Protein AF-A0A1B2DM37-F1 (afdb_monomer_lite)

Organism: NCBI:txid1870819

Radius of gyration: 22.51 Å; chains: 1; bounding box: 43×52×52 Å

Foldseek 3Di:
DDPVVLVVQVVVCVVVVPPATEDEEQDDDDPPRPGHHYHYDVNVVVVVVVVVVVVDDDDDDDDDDDDDDDDDDDDDDDDDPPQAAAPPPRDTDGPVQLVVLCVCCVQNVSGGHDPVVSVVRD

Secondary structure (DSSP, 8-state):
--HHHHHHHHHHHHHHT-S--EEE-SS---S--SSSEEE-HHHHHHHHHHHHHHT---PPP----------------S------B-TTT--B--HHHHHHHHH-HHHHTT----HHHHHTT-

Sequence (122 aa):
MGYEAIQKAYTSKDVYGYQEVWVITSSGYTEQARDVKLWDRDVLIEQMANVNAAQTISVKEPEQADENATAPLPTTRTQDDDLFVCARCGKPVTNKIKDFCLSNPRRFSGRIYCYDHQRLKN

pLDDT: mean 71.29, std 15.63, range [36.88, 92.94]

Structure (mmCIF, N/CA/C/O backbone):
data_AF-A0A1B2DM37-F1
#
_entry.id   AF-A0A1B2DM37-F1
#
loop_
_atom_site.group_PDB
_atom_site.id
_atom_site.type_symbol
_atom_site.label_atom_id
_atom_site.label_alt_id
_atom_site.label_comp_id
_atom_site.label_asym_id
_atom_site.label_entity_id
_atom_site.label_seq_id
_atom_site.pdbx_PDB_ins_code
_atom_site.Cartn_x
_atom_site.Cartn_y
_atom_site.Cartn_z
_atom_site.occupancy
_atom_site.B_iso_or_equiv
_atom_site.auth_seq_id
_atom_site.auth_comp_id
_atom_site.auth_asym_id
_atom_site.auth_atom_id
_atom_site.pdbx_PDB_model_num
ATOM 1 N N . MET A 1 1 ? 4.595 0.434 -4.686 1.00 53.88 1 MET A N 1
ATOM 2 C CA . MET A 1 1 ? 5.721 1.257 -5.198 1.00 53.88 1 MET A CA 1
ATOM 3 C C . MET A 1 1 ? 5.360 1.938 -6.515 1.00 53.88 1 MET A C 1
ATOM 5 O O . MET A 1 1 ? 4.403 1.518 -7.152 1.00 53.88 1 MET A O 1
ATOM 9 N N . GLY A 1 2 ? 6.084 2.998 -6.897 1.00 65.75 2 GLY A N 1
ATOM 10 C CA . GLY A 1 2 ? 5.850 3.752 -8.139 1.00 65.75 2 GLY A CA 1
ATOM 11 C C . GLY A 1 2 ? 6.592 3.194 -9.362 1.00 65.75 2 GLY A C 1
ATOM 12 O O . GLY A 1 2 ? 7.628 2.546 -9.222 1.00 65.75 2 GLY A O 1
ATOM 13 N N . TYR A 1 3 ? 6.068 3.500 -10.554 1.00 67.19 3 TYR A N 1
ATOM 14 C CA . TYR A 1 3 ? 6.542 3.037 -11.870 1.00 67.19 3 TYR A CA 1
ATOM 15 C C . TYR A 1 3 ? 8.054 3.226 -12.105 1.00 67.19 3 TYR A C 1
ATOM 17 O O . TYR A 1 3 ? 8.706 2.323 -12.626 1.00 67.19 3 TYR A O 1
ATOM 25 N N . GLU A 1 4 ? 8.646 4.331 -11.632 1.00 71.62 4 GLU A N 1
ATOM 26 C CA . GLU A 1 4 ? 10.090 4.584 -11.757 1.00 71.62 4 GLU A CA 1
ATOM 27 C C . GLU A 1 4 ? 10.974 3.464 -11.193 1.00 71.62 4 GLU A C 1
ATOM 29 O O . GLU A 1 4 ? 12.043 3.203 -11.736 1.00 71.62 4 GLU A O 1
ATOM 34 N N . ALA A 1 5 ? 10.573 2.821 -10.090 1.00 73.19 5 ALA A N 1
ATOM 35 C CA . ALA A 1 5 ? 11.383 1.773 -9.466 1.00 73.19 5 ALA A CA 1
ATOM 36 C C . ALA A 1 5 ? 11.483 0.538 -10.376 1.00 73.19 5 ALA A C 1
ATOM 38 O O . ALA A 1 5 ? 12.540 -0.080 -10.475 1.00 73.19 5 ALA A O 1
ATOM 39 N N . ILE A 1 6 ? 10.393 0.234 -11.087 1.00 74.38 6 ILE A N 1
ATOM 40 C CA . ILE A 1 6 ? 10.311 -0.849 -12.069 1.00 74.38 6 ILE A CA 1
ATOM 41 C C . ILE A 1 6 ? 11.120 -0.473 -13.319 1.00 74.38 6 ILE A C 1
ATOM 43 O O . ILE A 1 6 ? 11.901 -1.292 -13.794 1.00 74.38 6 ILE A O 1
ATOM 47 N N . GLN A 1 7 ? 11.015 0.771 -13.806 1.00 74.69 7 GLN A N 1
ATOM 48 C CA . GLN A 1 7 ? 11.833 1.254 -14.927 1.00 74.69 7 GLN A CA 1
ATOM 49 C C . GLN A 1 7 ? 13.336 1.200 -14.618 1.00 74.69 7 GLN A C 1
ATOM 51 O O . GLN A 1 7 ? 14.095 0.648 -15.406 1.00 74.69 7 GLN A O 1
ATOM 56 N N . LYS A 1 8 ? 13.772 1.723 -13.464 1.00 77.19 8 LYS A N 1
ATOM 57 C CA . LYS A 1 8 ? 15.188 1.737 -13.049 1.00 77.19 8 LYS A CA 1
ATOM 58 C C . LYS A 1 8 ? 15.756 0.318 -12.934 1.00 77.19 8 LYS A C 1
ATOM 60 O O . LYS A 1 8 ? 16.875 0.069 -13.382 1.00 77.19 8 LYS A O 1
ATOM 65 N N . ALA A 1 9 ? 14.967 -0.617 -12.402 1.00 77.81 9 ALA A N 1
ATOM 66 C CA . ALA A 1 9 ? 15.319 -2.033 -12.359 1.00 77.81 9 ALA A CA 1
ATOM 67 C C . ALA A 1 9 ? 15.411 -2.645 -13.774 1.00 77.81 9 ALA A C 1
ATOM 69 O O . ALA A 1 9 ? 16.404 -3.298 -14.087 1.00 77.81 9 ALA A O 1
ATOM 70 N N . TYR A 1 10 ? 14.437 -2.374 -14.650 1.00 77.75 10 TYR A N 1
ATOM 71 C CA . TYR A 1 10 ? 14.433 -2.869 -16.031 1.00 77.75 10 TYR A CA 1
ATOM 72 C C . TYR A 1 10 ? 15.621 -2.330 -16.845 1.00 77.75 10 TYR A C 1
ATOM 74 O O . TYR A 1 10 ? 16.366 -3.114 -17.411 1.00 77.75 10 TYR A O 1
ATOM 82 N N . THR A 1 11 ? 15.885 -1.020 -16.850 1.00 76.75 11 THR A N 1
ATOM 83 C CA . THR A 1 11 ? 17.042 -0.444 -17.568 1.00 76.75 11 THR A CA 1
ATOM 84 C C . THR A 1 11 ? 18.379 -1.005 -17.063 1.00 76.75 11 THR A C 1
ATOM 86 O O . THR A 1 11 ? 19.328 -1.128 -17.833 1.00 76.75 11 THR A O 1
ATOM 89 N N . SER A 1 12 ? 18.453 -1.417 -15.793 1.00 78.56 12 SER A N 1
ATOM 90 C CA . SER A 1 12 ? 19.633 -2.104 -15.250 1.00 78.56 12 SER A CA 1
ATOM 91 C C . SER A 1 12 ? 19.804 -3.538 -15.788 1.00 78.56 12 SER A C 1
ATOM 93 O O . SER A 1 12 ? 20.933 -4.021 -15.837 1.00 78.56 12 SER A O 1
ATOM 95 N N . LYS A 1 13 ? 18.727 -4.210 -16.231 1.00 78.94 13 LYS A N 1
ATOM 96 C CA . LYS A 1 13 ? 18.770 -5.529 -16.899 1.00 78.94 13 LYS A CA 1
ATOM 97 C C . LYS A 1 13 ? 19.632 -5.453 -18.160 1.00 78.94 13 LYS A C 1
ATOM 99 O O . LYS A 1 13 ? 20.608 -6.189 -18.279 1.00 78.94 13 LYS A O 1
ATOM 104 N N . ASP A 1 14 ? 19.308 -4.502 -19.039 1.00 74.69 14 ASP A N 1
ATOM 105 C CA . ASP A 1 14 ? 19.983 -4.299 -20.325 1.00 74.69 14 ASP A CA 1
ATOM 106 C C . ASP A 1 14 ? 21.426 -3.792 -20.152 1.00 74.69 14 ASP A C 1
ATOM 108 O O . ASP A 1 14 ? 22.339 -4.292 -20.805 1.00 74.69 14 ASP A O 1
ATOM 112 N N . VAL A 1 15 ? 21.654 -2.835 -19.241 1.00 76.38 15 VAL A N 1
ATOM 113 C CA . VAL A 1 15 ? 22.983 -2.225 -19.012 1.00 76.38 15 VAL A CA 1
ATOM 114 C C . VAL A 1 15 ? 24.015 -3.222 -18.473 1.00 76.38 15 VAL A C 1
ATOM 116 O O . VAL A 1 15 ? 25.194 -3.113 -18.810 1.00 76.38 15 VAL A O 1
ATOM 119 N N . TYR A 1 16 ? 23.595 -4.190 -17.652 1.00 78.94 16 TYR A N 1
ATOM 120 C CA . TYR A 1 16 ? 24.491 -5.171 -17.025 1.00 78.94 16 TYR A CA 1
ATOM 121 C C . TYR A 1 16 ? 24.369 -6.595 -17.600 1.00 78.94 16 TYR A C 1
ATOM 123 O O . TYR A 1 16 ? 25.080 -7.494 -17.151 1.00 78.94 16 TYR A O 1
ATOM 131 N N . GLY A 1 17 ? 23.505 -6.816 -18.598 1.00 76.69 17 GLY A N 1
ATOM 132 C CA . GLY A 1 17 ? 23.351 -8.108 -19.279 1.00 76.69 17 GLY A CA 1
ATOM 133 C C . GLY A 1 17 ? 22.695 -9.211 -18.436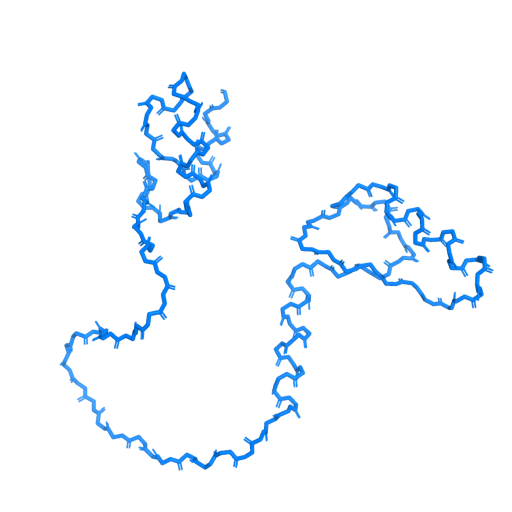 1.00 76.69 17 GLY A C 1
ATOM 134 O O . GLY A 1 17 ? 22.972 -10.393 -18.647 1.00 76.69 17 GLY A O 1
ATOM 135 N N . TYR A 1 18 ? 21.848 -8.855 -17.465 1.00 77.56 18 TYR A N 1
ATOM 136 C CA . TYR A 1 18 ? 21.190 -9.831 -16.590 1.00 77.56 18 TYR A CA 1
ATOM 137 C C . TYR A 1 18 ? 20.004 -10.522 -17.278 1.00 77.56 18 TYR A C 1
ATOM 139 O O . TYR A 1 18 ? 19.168 -9.881 -17.908 1.00 77.56 18 TYR A O 1
ATOM 147 N N . GLN A 1 19 ? 19.889 -11.843 -17.104 1.00 73.19 19 GLN A N 1
ATOM 148 C CA . GLN A 1 19 ? 18.786 -12.630 -17.677 1.00 73.19 19 GLN A CA 1
ATOM 149 C C . GLN A 1 19 ? 17.447 -12.365 -16.966 1.00 73.19 19 GLN A C 1
ATOM 151 O O . GLN A 1 19 ? 16.405 -12.279 -17.612 1.00 73.19 19 GLN A O 1
ATOM 156 N N . GLU A 1 20 ? 17.474 -12.168 -15.645 1.00 75.75 20 GLU A N 1
ATOM 157 C CA . GLU A 1 20 ? 16.306 -11.809 -14.838 1.00 75.75 20 GLU A CA 1
ATOM 158 C C . GLU A 1 20 ? 16.603 -10.610 -13.935 1.00 75.75 20 GLU A C 1
ATOM 160 O O . GLU A 1 20 ? 17.729 -10.423 -13.477 1.00 75.75 20 GLU A O 1
ATOM 165 N N . VAL A 1 21 ? 15.562 -9.833 -13.628 1.00 80.94 21 VAL A N 1
ATOM 166 C CA . VAL A 1 21 ? 15.577 -8.796 -12.590 1.00 80.94 21 VAL A CA 1
ATOM 167 C C . VAL A 1 21 ? 14.358 -8.988 -11.694 1.00 80.94 21 VAL A C 1
ATOM 169 O O . VAL A 1 21 ? 13.251 -9.253 -12.173 1.00 80.94 21 VAL A O 1
ATOM 172 N N . TRP A 1 22 ? 14.588 -8.914 -10.384 1.00 78.81 22 TRP A N 1
ATOM 173 C CA . TRP A 1 22 ? 13.594 -9.155 -9.341 1.00 78.81 22 TRP A CA 1
ATOM 174 C C . TRP A 1 22 ? 13.383 -7.869 -8.534 1.00 78.81 22 TRP A C 1
ATOM 176 O O . TRP A 1 22 ? 14.347 -7.185 -8.188 1.00 78.81 22 TRP A O 1
ATOM 186 N N . VAL A 1 23 ? 12.132 -7.539 -8.215 1.00 79.62 23 VAL A N 1
ATOM 187 C CA . VAL A 1 23 ? 11.768 -6.351 -7.427 1.00 79.62 23 VAL A CA 1
ATOM 188 C C . VAL A 1 23 ? 10.914 -6.788 -6.237 1.00 79.62 23 VAL A C 1
ATOM 190 O O . VAL A 1 23 ? 9.767 -7.204 -6.396 1.00 79.62 23 VAL A O 1
ATOM 193 N N . ILE A 1 24 ? 11.498 -6.702 -5.040 1.00 76.12 24 ILE A N 1
ATOM 194 C CA . ILE A 1 24 ? 10.900 -7.131 -3.767 1.00 76.12 24 ILE A CA 1
ATOM 195 C C . ILE A 1 24 ? 10.411 -5.895 -3.011 1.00 76.12 24 ILE A C 1
ATOM 197 O O . ILE A 1 24 ? 11.196 -4.974 -2.767 1.00 76.12 24 ILE A O 1
ATOM 201 N N . THR A 1 25 ? 9.128 -5.833 -2.641 1.00 71.50 25 THR A N 1
ATOM 202 C CA . THR A 1 25 ? 8.564 -4.644 -1.975 1.00 71.50 25 THR A CA 1
ATOM 203 C C . THR A 1 25 ? 7.471 -4.986 -0.958 1.00 71.50 25 THR A C 1
ATOM 205 O O . THR A 1 25 ? 6.603 -5.816 -1.201 1.00 71.50 25 THR A O 1
ATOM 208 N N . SER A 1 26 ? 7.443 -4.276 0.172 1.00 66.06 26 SER A N 1
ATOM 209 C CA . SER A 1 26 ? 6.449 -4.449 1.249 1.00 66.06 26 SER A CA 1
ATOM 210 C C . SER A 1 26 ? 5.082 -3.788 0.972 1.00 66.06 26 SER A C 1
ATOM 212 O O . SER A 1 26 ? 4.298 -3.553 1.893 1.00 66.06 26 SER A O 1
ATOM 214 N N . SER A 1 27 ? 4.790 -3.447 -0.287 1.00 64.62 27 SER A N 1
ATOM 215 C CA . SER A 1 27 ? 3.595 -2.702 -0.715 1.00 64.62 27 SER A CA 1
ATOM 216 C C . SER A 1 27 ? 3.216 -3.078 -2.147 1.00 64.62 27 SER A C 1
ATOM 218 O O . SER A 1 27 ? 4.118 -3.243 -2.961 1.00 64.62 27 SER A O 1
ATOM 220 N N . GLY A 1 28 ? 1.928 -3.093 -2.496 1.00 61.81 28 GLY A N 1
ATOM 221 C CA . GLY A 1 28 ? 1.486 -3.386 -3.867 1.00 61.81 28 GLY A CA 1
ATOM 222 C C . GLY A 1 28 ? 2.128 -2.504 -4.956 1.00 61.81 28 GLY A C 1
ATOM 223 O O . GLY A 1 28 ? 2.519 -1.353 -4.722 1.00 61.81 28 GLY A O 1
ATOM 224 N N . TYR A 1 29 ? 2.233 -3.064 -6.158 1.00 68.31 29 TYR A N 1
ATOM 225 C CA . TYR A 1 29 ? 2.750 -2.441 -7.381 1.00 68.31 29 TYR A CA 1
ATOM 226 C C . TYR A 1 29 ? 1.610 -2.110 -8.364 1.00 68.31 29 TYR A C 1
ATOM 228 O O . TYR A 1 29 ? 0.466 -2.509 -8.158 1.00 68.31 29 TYR A O 1
ATOM 236 N N . THR A 1 30 ? 1.909 -1.359 -9.426 1.00 63.94 30 THR A N 1
ATOM 237 C CA . THR A 1 30 ? 0.995 -1.150 -10.563 1.00 63.94 30 THR A CA 1
ATOM 238 C C . THR A 1 30 ? 1.244 -2.202 -11.651 1.00 63.94 30 THR A C 1
ATOM 240 O O . THR A 1 30 ? 2.367 -2.673 -11.808 1.00 63.94 30 THR A O 1
ATOM 243 N N . GLU A 1 31 ? 0.221 -2.554 -12.437 1.00 58.81 31 GLU A N 1
ATOM 244 C CA . GLU A 1 31 ? 0.237 -3.663 -13.423 1.00 58.81 31 GLU A CA 1
ATOM 245 C C . GLU A 1 31 ? 1.219 -3.501 -14.610 1.00 58.81 31 GLU A C 1
ATOM 247 O O . GLU A 1 31 ? 1.279 -4.341 -15.507 1.00 58.81 31 GLU A O 1
ATOM 252 N N . GLN A 1 32 ? 1.999 -2.420 -14.661 1.00 58.59 32 GLN A N 1
ATOM 253 C CA . GLN A 1 32 ? 2.846 -2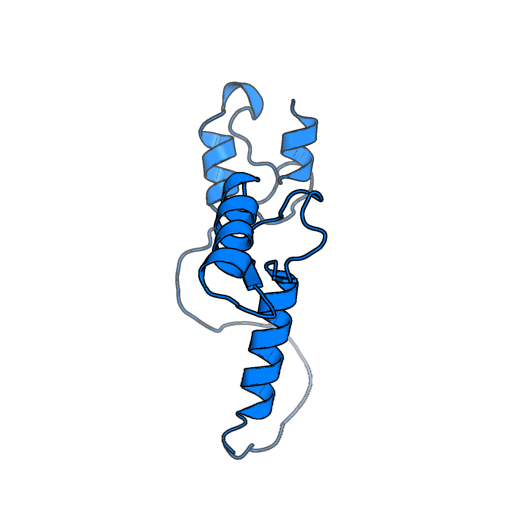.054 -15.806 1.00 58.59 32 GLN A CA 1
ATOM 254 C C . GLN A 1 32 ? 4.195 -2.805 -15.854 1.00 58.59 32 GLN A C 1
ATOM 256 O O . GLN A 1 32 ? 5.139 -2.347 -16.493 1.00 58.59 32 GLN A O 1
ATOM 261 N N . ALA A 1 33 ? 4.289 -3.962 -15.197 1.00 57.94 33 ALA A N 1
ATOM 262 C CA . ALA A 1 33 ? 5.498 -4.771 -15.064 1.00 57.94 33 ALA A CA 1
ATOM 263 C C . ALA A 1 33 ? 5.287 -6.172 -15.660 1.00 57.94 33 ALA A C 1
ATOM 265 O O . ALA A 1 33 ? 4.898 -7.103 -14.963 1.00 57.94 33 ALA A O 1
ATOM 266 N N . ARG A 1 34 ? 5.527 -6.317 -16.970 1.00 57.09 34 ARG A N 1
ATOM 267 C CA . ARG A 1 34 ? 5.323 -7.590 -17.694 1.00 57.09 34 ARG A CA 1
ATOM 268 C C . ARG A 1 34 ? 6.580 -8.456 -17.854 1.00 57.09 34 ARG A C 1
ATOM 270 O O . ARG A 1 34 ? 6.455 -9.579 -18.319 1.00 57.09 34 ARG A O 1
ATOM 277 N N . ASP A 1 35 ? 7.759 -7.946 -17.487 1.00 62.78 35 ASP A N 1
ATOM 278 C CA . ASP A 1 35 ? 9.063 -8.605 -17.713 1.00 62.78 35 ASP A CA 1
ATOM 279 C C . ASP A 1 35 ? 10.043 -8.441 -16.522 1.00 62.78 35 ASP A C 1
ATOM 281 O O . ASP A 1 35 ? 11.264 -8.361 -16.667 1.00 62.78 35 ASP A O 1
ATOM 285 N N . VAL A 1 36 ? 9.487 -8.339 -15.309 1.00 64.06 36 VAL A N 1
ATOM 286 C CA . VAL A 1 36 ? 10.214 -8.242 -14.031 1.00 64.06 36 VAL A CA 1
ATOM 287 C C . VAL A 1 36 ? 9.516 -9.160 -13.032 1.00 64.06 36 VAL A C 1
ATOM 289 O O . VAL A 1 36 ? 8.297 -9.064 -12.877 1.00 64.06 36 VAL A O 1
ATOM 292 N N . LYS A 1 37 ? 10.255 -10.029 -12.329 1.00 71.56 37 LYS A N 1
ATOM 293 C CA . LYS A 1 37 ? 9.655 -10.847 -11.262 1.00 71.56 37 LYS A CA 1
ATOM 294 C C . LYS A 1 37 ? 9.381 -9.963 -10.050 1.00 71.56 37 LYS A C 1
ATOM 296 O O . LYS A 1 37 ? 10.297 -9.382 -9.470 1.00 71.56 37 LYS A O 1
ATOM 301 N N . LEU A 1 38 ? 8.110 -9.845 -9.689 1.00 70.69 38 LEU A N 1
ATOM 302 C CA . LEU A 1 38 ? 7.651 -9.019 -8.581 1.00 70.69 38 LEU A CA 1
ATOM 303 C C . LEU A 1 38 ? 7.312 -9.888 -7.379 1.00 70.69 38 LEU A C 1
ATOM 305 O O . LEU A 1 38 ? 6.483 -10.788 -7.478 1.00 70.69 38 LEU A O 1
ATOM 309 N N . TRP A 1 39 ? 7.935 -9.583 -6.244 1.00 75.50 39 TRP A N 1
ATOM 310 C CA . TRP A 1 39 ? 7.544 -10.123 -4.948 1.00 75.50 39 TRP A CA 1
ATOM 311 C C . TRP A 1 39 ? 6.923 -8.996 -4.129 1.00 75.50 39 TR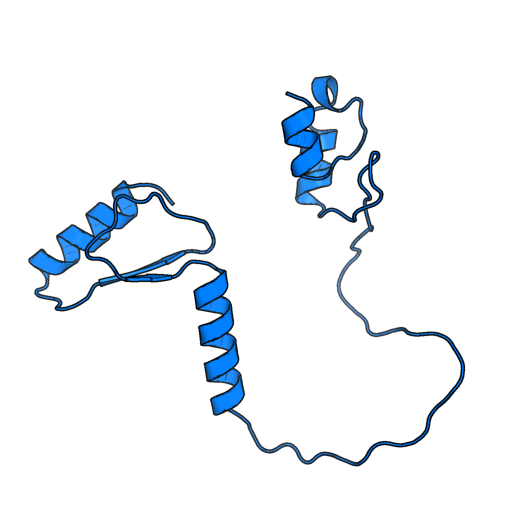P A C 1
ATOM 313 O O . TRP A 1 39 ? 7.594 -8.038 -3.729 1.00 75.50 39 TRP A O 1
ATOM 323 N N . ASP A 1 40 ? 5.621 -9.104 -3.902 1.00 71.12 40 ASP A N 1
ATOM 324 C CA . ASP A 1 40 ? 4.940 -8.354 -2.856 1.00 71.12 40 ASP A CA 1
ATOM 325 C C . ASP A 1 40 ? 5.176 -8.999 -1.476 1.00 71.12 40 ASP A C 1
ATOM 327 O O . ASP A 1 40 ? 6.030 -9.871 -1.285 1.00 71.12 40 ASP A O 1
ATOM 331 N N . ARG A 1 41 ? 4.419 -8.523 -0.487 1.00 72.38 41 ARG A N 1
ATOM 332 C CA . ARG A 1 41 ? 4.491 -8.973 0.899 1.00 72.38 41 ARG A CA 1
ATOM 333 C C . ARG A 1 41 ? 4.178 -10.460 1.060 1.00 72.38 41 ARG A C 1
ATOM 335 O O . ARG A 1 41 ? 4.819 -11.101 1.889 1.00 72.38 41 ARG A O 1
ATOM 342 N N . ASP A 1 42 ? 3.192 -10.982 0.344 1.00 73.56 42 ASP A N 1
ATOM 343 C CA . ASP A 1 42 ? 2.617 -12.286 0.668 1.00 73.56 42 ASP A CA 1
ATOM 344 C C . ASP A 1 42 ? 3.474 -13.398 0.045 1.00 73.56 42 ASP A C 1
ATOM 346 O O . ASP A 1 42 ? 3.827 -14.357 0.736 1.00 73.56 42 ASP A O 1
ATOM 350 N N . VAL A 1 43 ? 3.980 -13.173 -1.177 1.00 76.38 43 VAL A N 1
ATOM 351 C CA . VAL A 1 43 ? 5.043 -13.997 -1.787 1.00 76.38 43 VAL A CA 1
ATOM 352 C C . VAL A 1 43 ? 6.311 -14.000 -0.922 1.00 76.38 43 VAL A C 1
ATOM 354 O O . VAL A 1 43 ? 6.923 -15.048 -0.720 1.00 76.38 43 VAL A O 1
ATOM 357 N N . LEU A 1 44 ? 6.711 -12.851 -0.363 1.00 75.75 44 LEU A N 1
ATOM 358 C CA . LEU A 1 44 ? 7.883 -12.775 0.517 1.00 75.75 44 LEU A CA 1
ATOM 359 C C . LEU A 1 44 ? 7.687 -13.561 1.828 1.00 75.75 44 LEU A C 1
AT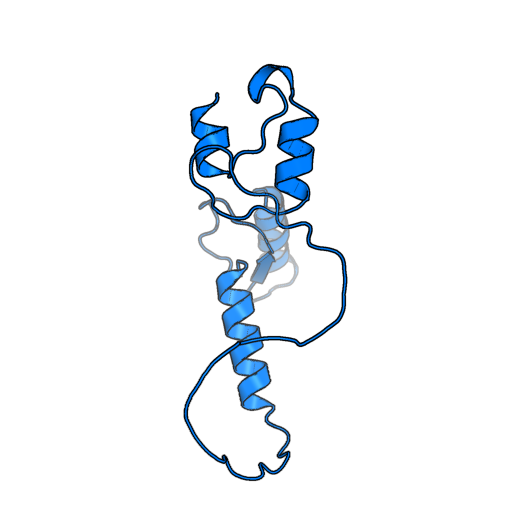OM 361 O O . LEU A 1 44 ? 8.626 -14.205 2.294 1.00 75.75 44 LEU A O 1
ATOM 365 N N . ILE A 1 45 ? 6.485 -13.543 2.414 1.00 77.31 45 ILE A N 1
ATOM 366 C CA . ILE A 1 45 ? 6.168 -14.323 3.622 1.00 77.31 45 ILE A CA 1
ATOM 367 C C . ILE A 1 45 ? 6.238 -15.829 3.330 1.00 77.31 45 ILE A C 1
ATOM 369 O O . ILE A 1 45 ? 6.848 -16.560 4.110 1.00 77.31 45 ILE A O 1
ATOM 373 N N . GLU A 1 46 ? 5.686 -16.285 2.203 1.00 77.62 46 GLU A N 1
ATOM 374 C CA . GLU A 1 46 ? 5.772 -17.686 1.766 1.00 77.62 46 GLU A CA 1
ATOM 375 C C . GLU A 1 46 ? 7.230 -18.130 1.547 1.00 77.62 46 GLU A C 1
ATOM 377 O O . GLU A 1 46 ? 7.654 -19.165 2.065 1.00 77.62 46 GLU A O 1
ATOM 382 N N . GLN A 1 47 ? 8.032 -17.316 0.852 1.00 75.44 47 GLN A N 1
ATOM 383 C CA . GLN A 1 47 ? 9.466 -17.560 0.646 1.00 75.44 47 GLN A CA 1
ATOM 384 C C . GLN A 1 47 ? 10.216 -17.714 1.979 1.00 75.44 47 GLN A C 1
ATOM 386 O O . GLN A 1 47 ? 10.952 -18.684 2.172 1.00 75.44 47 GLN A O 1
ATOM 391 N N . MET A 1 48 ? 10.003 -16.798 2.929 1.00 73.62 48 MET A N 1
ATOM 392 C CA . MET A 1 48 ? 10.666 -16.844 4.239 1.00 73.62 48 MET A CA 1
ATOM 393 C C . MET A 1 48 ? 10.191 -18.027 5.097 1.00 73.62 48 MET A C 1
ATOM 395 O O . MET A 1 48 ? 11.006 -18.643 5.785 1.00 73.62 48 MET A O 1
ATOM 399 N N . ALA A 1 49 ? 8.908 -18.397 5.031 1.00 73.19 49 ALA A N 1
ATOM 400 C CA . ALA A 1 49 ? 8.386 -19.584 5.708 1.00 73.19 49 ALA A CA 1
ATOM 401 C C . ALA A 1 49 ? 9.023 -20.877 5.167 1.00 73.19 49 ALA A C 1
ATOM 403 O O . ALA A 1 49 ? 9.468 -21.715 5.953 1.00 73.19 49 ALA A O 1
ATOM 404 N N . ASN A 1 50 ? 9.146 -21.004 3.842 1.00 73.06 50 ASN A N 1
ATOM 405 C CA . ASN A 1 50 ? 9.765 -22.162 3.196 1.00 73.06 50 ASN A CA 1
ATOM 406 C C . ASN A 1 50 ? 11.267 -22.284 3.511 1.00 73.06 50 ASN A C 1
ATOM 408 O O . ASN A 1 50 ? 11.744 -23.388 3.778 1.00 73.06 50 ASN A O 1
ATOM 412 N N . VAL A 1 51 ? 12.010 -21.169 3.559 1.00 71.25 51 VAL A N 1
ATOM 413 C CA . VAL A 1 51 ? 13.421 -21.173 3.995 1.00 71.25 51 VAL A CA 1
ATOM 414 C C . VAL A 1 51 ? 13.548 -21.621 5.453 1.00 71.25 51 VAL A C 1
ATOM 416 O O . VAL A 1 51 ? 14.379 -22.477 5.750 1.00 71.25 51 VAL A O 1
ATOM 419 N N . ASN A 1 52 ? 12.699 -21.116 6.353 1.00 63.03 52 ASN A N 1
ATOM 420 C CA . ASN A 1 52 ? 12.725 -21.509 7.765 1.00 63.03 52 ASN A CA 1
ATOM 421 C C . ASN A 1 52 ? 12.365 -22.996 7.962 1.00 63.03 52 ASN A C 1
ATOM 423 O O . ASN A 1 52 ? 12.999 -23.674 8.768 1.00 63.03 52 ASN A O 1
ATOM 427 N N . ALA A 1 53 ? 11.405 -23.528 7.198 1.00 62.72 53 ALA A N 1
ATOM 428 C CA . ALA A 1 53 ? 11.057 -24.952 7.219 1.00 62.72 53 ALA A CA 1
ATOM 429 C C . ALA A 1 53 ? 12.210 -25.847 6.717 1.00 62.72 53 ALA A C 1
ATOM 431 O O . ALA A 1 53 ? 12.488 -26.895 7.306 1.00 62.72 53 ALA A O 1
ATOM 432 N N . ALA A 1 54 ? 12.927 -25.407 5.677 1.00 57.84 54 ALA A N 1
ATOM 433 C CA . ALA A 1 54 ? 14.123 -26.080 5.164 1.00 57.84 54 ALA A CA 1
ATOM 434 C C . ALA A 1 54 ? 15.354 -25.963 6.094 1.00 57.84 54 ALA A C 1
ATOM 436 O O . ALA A 1 54 ? 16.308 -26.723 5.941 1.00 57.84 54 ALA A O 1
ATOM 437 N N . GLN A 1 55 ? 15.342 -25.040 7.062 1.00 56.09 55 GLN A N 1
ATOM 438 C CA . GLN A 1 55 ? 16.408 -24.815 8.051 1.00 56.09 55 GLN A CA 1
ATOM 439 C C . GLN A 1 55 ? 16.049 -25.366 9.443 1.00 56.09 55 GLN A C 1
ATOM 441 O O . GLN A 1 55 ? 16.420 -24.801 10.472 1.00 56.09 55 GLN A O 1
ATOM 446 N N . THR A 1 56 ? 15.335 -26.492 9.488 1.00 51.38 56 THR A N 1
ATOM 447 C CA . THR A 1 56 ? 14.908 -27.166 10.722 1.00 51.38 56 THR A CA 1
ATOM 448 C C . THR A 1 56 ? 16.090 -27.761 11.502 1.00 51.38 56 THR A C 1
ATOM 450 O O . THR A 1 56 ? 16.408 -28.948 11.426 1.00 51.38 56 THR A O 1
ATOM 453 N N . ILE A 1 57 ? 16.739 -26.916 12.311 1.00 58.75 57 ILE A N 1
ATOM 454 C CA . ILE A 1 57 ? 17.657 -27.338 13.375 1.00 58.75 57 ILE A CA 1
ATOM 455 C C . ILE A 1 57 ? 16.890 -28.290 14.300 1.00 58.75 57 ILE A C 1
ATOM 457 O O . ILE A 1 57 ? 15.880 -27.908 14.888 1.00 58.75 57 ILE A O 1
ATOM 461 N N . SER A 1 58 ? 17.367 -29.531 14.428 1.00 54.62 58 SER A N 1
ATOM 462 C CA . SER A 1 58 ? 16.691 -30.575 15.205 1.00 54.62 58 SER A CA 1
ATOM 463 C C . SER A 1 58 ? 16.803 -30.319 16.713 1.00 54.62 58 SER A C 1
ATOM 465 O O . SER A 1 58 ? 17.687 -30.838 17.398 1.00 54.62 58 SER A O 1
ATOM 467 N N . VAL A 1 59 ? 15.886 -29.507 17.236 1.00 50.59 59 VAL A N 1
ATOM 468 C CA . VAL A 1 59 ? 15.574 -29.439 18.666 1.00 50.59 59 VAL A CA 1
ATOM 469 C C . VAL A 1 59 ? 14.572 -30.550 18.961 1.00 50.59 59 VAL A C 1
ATOM 471 O O . VAL A 1 59 ? 13.520 -30.621 18.331 1.00 50.59 59 VAL A O 1
ATOM 474 N N . LYS A 1 60 ? 14.916 -31.451 19.884 1.00 48.50 60 LYS A N 1
ATOM 475 C CA . LYS A 1 60 ? 14.063 -32.596 20.218 1.00 48.50 60 LYS A CA 1
ATOM 476 C C . LYS A 1 60 ? 12.853 -32.153 21.034 1.00 48.50 60 LYS A C 1
ATOM 478 O O . LYS A 1 60 ? 12.997 -31.499 22.062 1.00 48.50 60 LYS A O 1
ATOM 483 N N . GLU A 1 61 ? 11.689 -32.571 20.566 1.00 61.38 61 GLU A N 1
ATOM 484 C CA . GLU A 1 61 ? 10.403 -32.463 21.243 1.00 61.38 61 GLU A CA 1
ATOM 485 C C . GLU A 1 61 ? 10.340 -33.386 22.475 1.00 61.38 61 GLU A C 1
ATOM 487 O O . GLU A 1 61 ? 10.808 -34.526 22.407 1.00 61.38 61 GLU A O 1
ATOM 492 N N . PRO A 1 62 ? 9.746 -32.918 23.585 1.00 47.56 62 PRO A N 1
ATOM 493 C CA . PRO A 1 62 ? 9.125 -33.771 24.585 1.00 47.56 62 PRO A CA 1
ATOM 494 C C . PRO A 1 62 ? 7.599 -33.566 24.591 1.00 47.56 62 PRO A C 1
ATOM 496 O O . PRO A 1 62 ? 7.103 -32.559 25.086 1.00 47.56 62 PRO A O 1
ATOM 499 N N . GLU A 1 63 ? 6.916 -34.541 23.993 1.00 46.28 63 GLU A N 1
ATOM 500 C CA . GLU A 1 63 ? 5.596 -35.122 24.303 1.00 46.28 63 GLU A CA 1
ATOM 501 C C . GLU A 1 63 ? 4.503 -34.265 24.988 1.00 46.28 63 GLU A C 1
ATOM 503 O O . GLU A 1 63 ? 4.679 -33.644 26.035 1.00 46.28 63 GLU A O 1
ATOM 508 N N . GLN A 1 64 ? 3.298 -34.324 24.411 1.00 47.31 64 GLN A N 1
ATOM 509 C CA . GLN A 1 64 ? 2.090 -33.655 24.904 1.00 47.31 64 GLN A CA 1
ATOM 510 C C . GLN A 1 64 ? 1.537 -34.301 26.185 1.00 47.31 64 GLN A C 1
ATOM 512 O O . GLN A 1 64 ? 1.607 -35.519 26.348 1.00 47.31 64 GLN A O 1
ATOM 517 N N . ALA A 1 65 ? 0.875 -33.507 27.035 1.00 39.31 65 ALA A N 1
ATOM 518 C CA . ALA A 1 65 ? 0.064 -34.024 28.135 1.00 39.31 65 ALA A CA 1
ATOM 519 C C . ALA A 1 65 ? -1.220 -33.203 28.368 1.00 39.31 65 ALA A C 1
ATOM 521 O O . ALA A 1 65 ? -1.163 -31.998 28.600 1.00 39.31 65 ALA A O 1
ATOM 522 N N . ASP A 1 66 ? -2.326 -33.948 28.390 1.00 36.88 66 ASP A N 1
ATOM 523 C CA . ASP A 1 66 ? -3.656 -33.652 28.940 1.00 36.88 66 ASP A CA 1
ATOM 524 C C . ASP A 1 66 ? -4.577 -32.600 28.287 1.00 36.88 66 ASP A C 1
ATOM 526 O O . ASP A 1 66 ? -4.173 -31.671 27.585 1.00 36.88 66 ASP A O 1
ATOM 530 N N . GLU A 1 67 ? -5.873 -32.808 28.527 1.00 46.59 67 GLU A N 1
ATOM 531 C CA . GLU A 1 67 ? -6.996 -32.043 27.986 1.00 46.59 67 GLU A CA 1
ATOM 532 C C . GLU A 1 67 ? -7.755 -31.278 29.095 1.00 46.59 67 GLU A C 1
ATOM 534 O O . GLU A 1 67 ? -7.574 -31.501 30.289 1.00 46.59 67 GLU A O 1
ATOM 539 N N . ASN A 1 68 ? -8.729 -30.466 28.663 1.00 43.06 68 ASN A N 1
ATOM 540 C CA . ASN A 1 68 ? -9.880 -29.982 29.441 1.00 43.06 68 ASN A CA 1
ATOM 541 C C . ASN A 1 68 ? -9.715 -28.703 30.311 1.00 43.06 68 ASN A C 1
ATOM 543 O O . ASN A 1 68 ? -8.737 -28.473 31.008 1.00 43.06 68 ASN A O 1
ATOM 547 N N . ALA A 1 69 ? -10.787 -27.900 30.293 1.00 40.81 69 ALA A N 1
ATOM 548 C CA . ALA A 1 69 ? -11.140 -26.799 31.199 1.00 40.81 69 ALA A CA 1
ATOM 549 C C . ALA A 1 69 ? -10.220 -25.549 31.342 1.00 40.81 69 ALA A C 1
ATOM 551 O O . ALA A 1 69 ? -9.498 -25.391 32.319 1.00 40.81 69 ALA A O 1
ATOM 552 N N . THR A 1 70 ? -10.570 -24.519 30.551 1.00 45.75 70 THR A N 1
ATOM 553 C CA . THR A 1 70 ? -10.594 -23.080 30.941 1.00 45.75 70 THR A CA 1
ATOM 554 C C . THR A 1 70 ? -9.305 -22.241 30.810 1.00 45.75 70 THR A C 1
ATOM 556 O O . THR A 1 70 ? -8.228 -22.640 31.217 1.00 45.75 70 THR A O 1
ATOM 559 N N . ALA A 1 71 ? -9.492 -21.000 30.325 1.00 46.00 71 ALA A N 1
ATOM 560 C CA . ALA A 1 71 ? -8.542 -19.872 30.260 1.00 46.00 71 ALA A CA 1
ATOM 561 C C . ALA A 1 71 ? -7.299 -20.020 29.341 1.00 46.00 71 ALA A C 1
ATOM 563 O O . ALA A 1 71 ? -6.269 -20.537 29.762 1.00 46.00 71 ALA A O 1
ATOM 564 N N . PRO A 1 72 ? -7.326 -19.460 28.111 1.00 47.09 72 PRO A N 1
A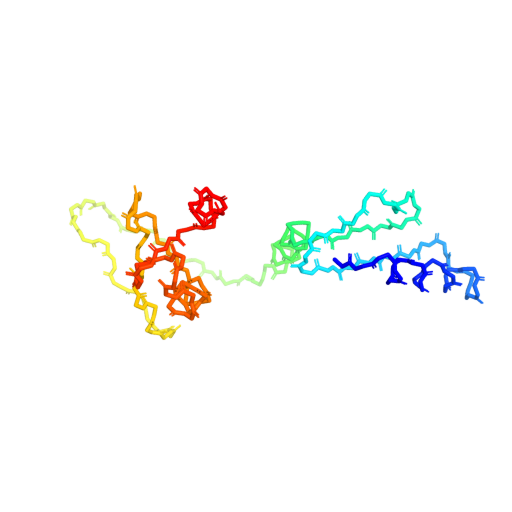TOM 565 C CA . PRO A 1 72 ? -6.108 -19.190 27.345 1.00 47.09 72 PRO A CA 1
ATOM 566 C C . PRO A 1 72 ? -5.403 -17.903 27.828 1.00 47.09 72 PRO A C 1
ATOM 568 O O . PRO A 1 72 ? -6.085 -16.969 28.249 1.00 47.09 72 PRO A O 1
ATOM 571 N N . LEU A 1 73 ? -4.072 -17.832 27.623 1.00 60.50 73 LEU A N 1
ATOM 572 C CA . LEU A 1 73 ? -3.085 -16.785 28.010 1.00 60.50 73 LEU A CA 1
ATOM 573 C C . LEU A 1 73 ? -2.336 -17.053 29.341 1.00 60.50 73 LEU A C 1
ATOM 575 O O . LEU A 1 73 ? -2.903 -17.697 30.219 1.00 60.50 73 LEU A O 1
ATOM 579 N N . PRO A 1 74 ? -1.095 -16.529 29.533 1.00 71.44 74 PRO A N 1
ATOM 580 C CA . PRO A 1 74 ? -0.390 -15.552 28.687 1.00 71.44 74 PRO A CA 1
ATOM 581 C C . PRO A 1 74 ? 1.032 -15.926 28.213 1.00 71.44 74 PRO A C 1
ATOM 583 O O . PRO A 1 74 ? 1.762 -16.676 28.855 1.00 71.44 74 PRO A O 1
ATOM 586 N N . THR A 1 75 ? 1.475 -15.220 27.166 1.00 44.31 75 THR A N 1
ATOM 587 C CA . THR A 1 75 ? 2.889 -15.070 26.771 1.00 44.31 75 THR A CA 1
ATOM 588 C C . THR A 1 75 ? 3.196 -13.575 26.633 1.00 44.31 75 THR A C 1
ATOM 590 O O . THR A 1 75 ? 2.363 -12.823 26.132 1.00 44.31 75 THR A O 1
ATOM 593 N N . THR A 1 76 ? 4.354 -13.104 27.111 1.00 46.53 76 THR A N 1
ATOM 594 C CA . THR A 1 76 ? 4.725 -11.668 27.143 1.00 46.53 76 THR A CA 1
ATOM 595 C C . THR A 1 76 ? 6.248 -11.501 27.025 1.00 46.53 76 THR A C 1
ATOM 597 O O . THR A 1 76 ? 6.980 -12.393 27.447 1.00 46.53 76 THR A O 1
ATOM 600 N N . ARG A 1 77 ? 6.834 -10.395 26.541 1.00 50.66 77 ARG A N 1
ATOM 601 C CA . ARG A 1 77 ? 6.333 -9.066 26.099 1.00 50.66 77 ARG A CA 1
ATOM 602 C C . ARG A 1 77 ? 6.697 -8.896 24.588 1.00 50.66 77 ARG A C 1
ATOM 604 O O . ARG A 1 77 ? 7.087 -9.891 23.994 1.00 50.66 77 ARG A O 1
ATOM 611 N N . THR A 1 78 ? 6.593 -7.780 23.855 1.00 38.47 78 THR A N 1
ATOM 612 C CA . THR A 1 78 ? 6.400 -6.320 24.073 1.00 38.47 78 THR A CA 1
ATOM 613 C C . THR A 1 78 ? 5.552 -5.738 22.923 1.00 38.47 78 THR A C 1
ATOM 615 O O . THR A 1 78 ? 5.586 -6.304 21.838 1.00 38.47 78 THR A O 1
ATOM 618 N N . GLN A 1 79 ? 4.845 -4.607 23.035 1.00 43.56 79 GLN A N 1
ATOM 619 C CA . GLN A 1 79 ? 4.625 -3.668 24.150 1.00 43.56 79 GLN A CA 1
ATOM 620 C C . GLN A 1 79 ? 3.294 -2.943 23.883 1.00 43.56 79 GLN A C 1
ATOM 622 O O . GLN A 1 79 ? 3.146 -2.384 22.804 1.00 43.56 79 GLN A O 1
ATOM 627 N N . ASP A 1 80 ? 2.377 -2.924 24.853 1.00 44.22 80 ASP A N 1
ATOM 628 C CA . ASP A 1 80 ? 1.217 -2.011 24.902 1.00 44.22 80 ASP A CA 1
ATOM 629 C C . ASP A 1 80 ? 0.445 -1.798 23.575 1.00 44.22 80 ASP A C 1
ATOM 631 O O . ASP A 1 80 ? 0.158 -0.674 23.159 1.00 44.22 80 ASP A O 1
ATOM 635 N N . ASP A 1 81 ? 0.062 -2.896 22.908 1.00 54.34 81 ASP A N 1
ATOM 636 C CA . ASP A 1 81 ? -1.030 -2.867 21.926 1.00 54.34 81 ASP A CA 1
ATOM 637 C C . ASP A 1 81 ? -2.361 -2.663 22.669 1.00 54.34 81 ASP A C 1
ATOM 639 O O . ASP A 1 81 ? -3.154 -3.582 22.870 1.00 54.34 81 ASP A O 1
ATOM 643 N N . ASP A 1 82 ? -2.578 -1.421 23.098 1.00 58.00 82 ASP A N 1
ATOM 644 C CA . ASP A 1 82 ? -3.871 -0.868 23.486 1.00 58.00 82 ASP A CA 1
ATOM 645 C C . ASP A 1 82 ? -4.849 -1.143 22.323 1.00 58.00 82 ASP A C 1
ATOM 647 O O . ASP A 1 82 ? -4.704 -0.613 21.218 1.00 58.00 82 ASP A O 1
ATOM 651 N N . LEU A 1 83 ? -5.760 -2.107 22.517 1.00 68.06 83 LEU A N 1
ATOM 652 C CA . LEU A 1 83 ? -6.533 -2.748 21.444 1.00 68.06 83 LEU A CA 1
ATOM 653 C C . LEU A 1 83 ? -7.664 -1.835 20.950 1.00 68.06 83 LEU A C 1
ATOM 655 O O . LEU A 1 83 ? -8.850 -2.073 21.191 1.00 68.06 83 LEU A O 1
ATOM 659 N N . PHE A 1 84 ? -7.301 -0.783 20.217 1.00 83.56 84 PHE A N 1
ATOM 660 C CA . PHE A 1 84 ? -8.259 0.131 19.608 1.00 83.56 84 PHE A CA 1
ATOM 661 C C . PHE A 1 84 ? -9.210 -0.632 18.688 1.00 83.56 84 PHE A C 1
ATOM 663 O O . PHE A 1 84 ? -8.787 -1.341 17.778 1.00 83.56 84 PHE A O 1
ATOM 670 N N . VAL A 1 85 ? -10.513 -0.450 18.892 1.00 92.00 85 VAL A N 1
ATOM 671 C CA . VAL A 1 85 ? -11.555 -1.093 18.087 1.00 92.00 85 VAL A CA 1
ATOM 672 C C . VAL A 1 85 ? -12.255 -0.095 17.174 1.00 92.00 85 VAL A C 1
ATOM 674 O O . VAL A 1 85 ? -12.468 1.071 17.516 1.00 92.00 85 VAL A O 1
ATOM 677 N N . CYS A 1 86 ? -12.662 -0.551 15.991 1.00 92.31 86 CYS A N 1
ATOM 678 C CA . CYS A 1 86 ? -13.471 0.256 15.090 1.00 92.31 86 CYS A CA 1
ATOM 679 C C . CYS A 1 86 ? -14.867 0.505 15.682 1.00 92.31 86 CYS A C 1
ATOM 681 O O . CYS A 1 86 ? -15.670 -0.423 15.805 1.00 92.31 86 CYS A O 1
ATOM 683 N N . ALA A 1 87 ? -15.216 1.777 15.890 1.00 90.75 87 ALA A N 1
ATOM 684 C CA . ALA A 1 87 ? -16.493 2.245 16.444 1.00 90.75 87 ALA A CA 1
ATOM 685 C C . ALA A 1 87 ? -17.748 1.959 15.576 1.00 90.75 87 ALA A C 1
ATOM 687 O O . ALA A 1 87 ? -18.811 2.524 15.827 1.00 90.75 87 ALA A O 1
ATOM 688 N N . ARG A 1 88 ? -17.630 1.118 14.537 1.00 89.56 88 ARG A N 1
ATOM 689 C CA . ARG A 1 88 ? -18.726 0.641 13.673 1.00 89.56 88 ARG A CA 1
ATOM 690 C C . ARG A 1 88 ? -18.810 -0.891 13.560 1.00 89.56 88 ARG A C 1
ATOM 692 O O . ARG A 1 88 ? -19.857 -1.391 13.170 1.00 89.56 88 ARG A O 1
ATOM 699 N N . CYS A 1 89 ? -17.747 -1.640 13.868 1.00 91.19 89 CYS A N 1
ATOM 700 C CA . CYS A 1 89 ? -17.742 -3.104 13.707 1.00 91.19 89 CYS A CA 1
ATOM 701 C C . CYS A 1 89 ? -16.894 -3.884 14.723 1.00 91.19 89 CYS A C 1
ATOM 703 O O . CYS A 1 89 ? -16.699 -5.080 14.532 1.00 91.19 89 CYS A O 1
ATOM 705 N N . GLY A 1 90 ? -16.339 -3.243 15.756 1.00 87.00 90 GLY A N 1
ATOM 706 C CA . GLY A 1 90 ? -15.575 -3.916 16.816 1.00 87.00 90 GLY A CA 1
ATOM 707 C C . GLY A 1 90 ? -14.218 -4.502 16.400 1.00 87.00 90 GLY A C 1
ATOM 708 O O . GLY A 1 90 ? -13.425 -4.824 17.275 1.00 87.00 90 GLY A O 1
ATOM 709 N N . LYS A 1 91 ? -13.911 -4.607 15.096 1.00 87.19 91 LYS A N 1
ATOM 710 C CA . LYS A 1 91 ? -12.610 -5.091 14.602 1.00 87.19 91 LYS A CA 1
ATOM 711 C C . LYS A 1 91 ? -11.455 -4.306 15.254 1.00 87.19 91 LYS A C 1
ATOM 713 O O . LYS A 1 91 ? -11.526 -3.070 15.229 1.00 87.19 91 LYS A O 1
ATOM 718 N N . PRO A 1 92 ? -10.402 -4.974 15.762 1.00 88.69 92 PRO A N 1
ATOM 719 C CA . PRO A 1 92 ? -9.207 -4.300 16.254 1.00 88.69 92 PRO A CA 1
ATOM 720 C C . PRO A 1 92 ? -8.487 -3.573 15.112 1.00 88.69 92 PRO A C 1
ATOM 722 O O . PRO A 1 92 ? -8.580 -3.965 13.943 1.00 88.69 92 PRO A O 1
ATOM 725 N N . VAL A 1 93 ? -7.777 -2.498 15.444 1.00 88.06 93 VAL A N 1
ATOM 726 C CA . VAL A 1 93 ? -7.010 -1.679 14.503 1.00 88.06 93 VAL A CA 1
ATOM 727 C C . VAL A 1 93 ? -5.677 -1.251 15.114 1.00 88.06 93 VAL A C 1
ATOM 729 O O . VAL A 1 93 ? -5.558 -1.078 16.320 1.00 88.06 93 VAL A O 1
ATOM 732 N N . THR A 1 94 ? -4.666 -1.052 14.271 1.00 87.81 94 THR A N 1
ATOM 733 C CA . THR A 1 94 ? -3.315 -0.677 14.714 1.00 87.81 94 THR A CA 1
ATOM 734 C C . THR A 1 94 ? -3.233 0.781 15.182 1.00 87.81 94 THR A C 1
ATOM 736 O O . THR A 1 94 ? -4.026 1.622 14.746 1.00 87.81 94 THR A O 1
ATOM 739 N N . ASN A 1 95 ? -2.216 1.122 15.986 1.00 86.50 95 ASN A N 1
ATOM 740 C CA . ASN A 1 95 ? -1.941 2.510 16.399 1.00 86.50 95 ASN A CA 1
ATOM 741 C C . ASN A 1 95 ? -1.929 3.491 15.202 1.00 86.50 95 ASN A C 1
ATOM 743 O O . ASN A 1 95 ? -2.628 4.497 15.223 1.00 86.50 95 ASN A O 1
ATOM 747 N N . LYS A 1 96 ? -1.303 3.123 14.072 1.00 88.31 96 LYS A N 1
ATOM 748 C CA . LYS A 1 96 ? -1.310 3.925 12.828 1.00 88.31 96 LYS A CA 1
ATOM 749 C C . LYS A 1 96 ? -2.720 4.272 12.309 1.00 88.31 96 LYS A C 1
ATOM 751 O O . LYS A 1 96 ? -2.908 5.322 11.696 1.00 88.31 96 LYS A O 1
ATOM 756 N N . ILE A 1 97 ? -3.712 3.405 12.529 1.00 89.25 97 ILE A N 1
ATOM 757 C CA . ILE A 1 97 ? -5.117 3.667 12.181 1.00 89.25 97 ILE A CA 1
ATOM 758 C C . ILE A 1 97 ? -5.771 4.620 13.191 1.00 89.25 97 ILE A C 1
ATOM 760 O O . ILE A 1 97 ? -6.472 5.547 12.771 1.00 89.25 97 ILE A O 1
ATOM 764 N N . LYS A 1 98 ? -5.534 4.424 14.495 1.00 89.81 98 LYS A N 1
ATOM 765 C CA . LYS A 1 98 ? -5.949 5.361 15.553 1.00 89.81 98 LYS A CA 1
ATOM 766 C C . LYS A 1 98 ? -5.425 6.764 15.262 1.00 89.81 98 LYS A C 1
ATOM 768 O O . LYS A 1 98 ? -6.225 7.692 15.179 1.00 89.81 98 LYS A O 1
ATOM 773 N N . ASP A 1 99 ? -4.122 6.907 15.047 1.00 90.44 99 ASP A N 1
ATOM 774 C CA . ASP A 1 99 ? -3.464 8.207 14.908 1.00 90.44 99 ASP A CA 1
ATOM 775 C C . ASP A 1 99 ? -3.987 8.960 13.682 1.00 90.44 99 ASP A C 1
ATOM 777 O O . ASP A 1 99 ? -4.273 10.156 13.756 1.00 90.44 99 ASP A O 1
ATOM 781 N N . PHE A 1 100 ? -4.228 8.249 12.575 1.00 91.56 100 PHE A N 1
ATOM 782 C CA . PHE A 1 100 ? -4.879 8.816 11.396 1.00 91.56 100 PHE A CA 1
ATOM 783 C C . PHE A 1 100 ? -6.319 9.277 11.679 1.00 91.56 100 PHE A C 1
ATOM 785 O O . PHE A 1 100 ? -6.712 10.357 11.230 1.00 91.56 100 PHE A O 1
ATOM 792 N N . CYS A 1 101 ? -7.101 8.506 12.444 1.00 90.62 101 CYS A N 1
ATOM 793 C CA . CYS A 1 101 ? -8.465 8.891 12.820 1.00 90.62 101 CYS A CA 1
ATOM 794 C C . CYS A 1 101 ? -8.487 10.112 13.758 1.00 90.62 101 CYS A C 1
ATOM 796 O O . CYS A 1 101 ? -9.268 11.040 13.537 1.00 90.62 101 CYS A O 1
ATOM 798 N N . LEU A 1 102 ? -7.608 10.136 14.765 1.00 90.12 102 LEU A N 1
ATOM 799 C CA . LEU A 1 102 ? -7.491 11.225 15.741 1.00 90.12 102 LEU A CA 1
ATOM 800 C C . LEU A 1 102 ? -6.935 12.513 15.118 1.00 90.12 102 LEU A C 1
ATOM 802 O O . LEU A 1 102 ? -7.431 13.593 15.429 1.00 90.12 102 LEU A O 1
ATOM 806 N N . SER A 1 103 ? -5.991 12.410 14.176 1.00 92.50 103 SER A N 1
ATOM 807 C CA . SER A 1 103 ? -5.453 13.560 13.423 1.00 92.50 103 SER A CA 1
ATOM 808 C C . SER A 1 103 ? -6.456 14.168 12.433 1.00 92.50 103 SER A C 1
ATOM 810 O O . SER A 1 103 ? -6.249 15.277 11.946 1.00 92.50 103 SER A O 1
ATOM 812 N N . ASN A 1 104 ? -7.561 13.473 12.135 1.00 89.94 104 ASN A N 1
ATOM 813 C CA . ASN A 1 104 ? -8.600 13.920 11.201 1.00 89.94 104 ASN A CA 1
ATOM 814 C C . ASN A 1 104 ? -9.973 14.099 11.895 1.00 89.94 104 ASN A C 1
ATOM 816 O O . ASN A 1 104 ? -10.985 13.547 11.436 1.00 89.94 104 ASN A O 1
ATOM 820 N N . PRO A 1 105 ? -10.072 14.905 12.975 1.00 85.38 105 PRO A N 1
ATOM 821 C CA . PRO A 1 105 ? -11.278 14.980 13.800 1.00 85.38 105 PRO A CA 1
ATOM 822 C C . PRO A 1 105 ? -12.487 15.533 13.033 1.00 85.38 105 PRO A C 1
ATOM 824 O O . PRO A 1 105 ? -13.616 15.137 13.312 1.00 85.38 105 PRO A O 1
ATOM 827 N N . ARG A 1 106 ? -12.268 16.368 12.003 1.00 86.94 106 ARG A N 1
ATOM 828 C CA . ARG A 1 106 ? -13.329 16.877 11.112 1.00 86.94 106 ARG A CA 1
ATOM 829 C C . ARG A 1 106 ? -14.060 15.774 10.328 1.00 86.94 106 ARG A C 1
ATOM 831 O O . ARG A 1 106 ? -15.218 15.968 9.981 1.00 86.94 106 ARG A O 1
ATOM 838 N N . ARG A 1 107 ? -13.413 14.632 10.055 1.00 85.38 107 ARG A N 1
ATOM 839 C CA . ARG A 1 107 ? -13.999 13.498 9.305 1.00 85.38 107 ARG A CA 1
ATOM 840 C C . ARG A 1 107 ? -14.559 12.416 10.228 1.00 85.38 107 ARG A C 1
ATOM 842 O O . ARG A 1 107 ? -15.663 11.895 10.025 1.00 85.38 107 ARG A O 1
ATOM 849 N N . PHE A 1 108 ? -13.782 12.077 11.254 1.00 89.75 108 PHE A N 1
ATOM 850 C CA . PHE A 1 108 ? -14.040 10.920 12.112 1.00 89.75 108 PHE A CA 1
ATOM 851 C C . PHE A 1 108 ? -14.627 11.280 13.483 1.00 89.75 108 PHE A C 1
ATOM 853 O O . PHE A 1 108 ? -14.965 10.386 14.252 1.00 89.75 108 PHE A O 1
ATOM 860 N N . SER A 1 109 ? -14.805 12.570 13.788 1.00 85.94 109 SER A N 1
ATOM 861 C CA . SER A 1 109 ? -15.437 13.055 15.028 1.00 85.94 109 SER A CA 1
ATOM 862 C C . SER A 1 109 ? -14.749 12.533 16.301 1.00 85.94 109 SER A C 1
ATOM 864 O O . SER A 1 109 ? -15.414 12.204 17.279 1.00 85.94 109 SER A O 1
ATOM 866 N N . GLY A 1 110 ? -13.419 12.383 16.255 1.00 86.50 110 GLY A N 1
ATOM 867 C CA . GLY A 1 110 ? -12.607 11.797 17.330 1.00 86.50 110 GLY A CA 1
ATOM 868 C C . GLY A 1 110 ? -12.761 10.279 17.518 1.00 86.50 110 GLY A C 1
ATOM 869 O O . GLY A 1 110 ? -12.148 9.721 18.421 1.00 86.50 110 GLY A O 1
ATOM 870 N N . ARG A 1 111 ? -13.562 9.591 16.691 1.00 90.69 111 ARG A N 1
ATOM 871 C CA . ARG A 1 111 ? -13.781 8.137 16.769 1.00 90.69 111 ARG A CA 1
ATOM 872 C C . ARG A 1 111 ? -12.839 7.376 15.841 1.00 90.69 111 ARG A C 1
ATOM 874 O O . ARG A 1 111 ? -12.465 7.863 14.779 1.00 90.69 111 ARG A O 1
ATOM 881 N N . ILE A 1 112 ? -12.499 6.150 16.228 1.00 92.94 112 ILE A N 1
ATOM 882 C CA . ILE A 1 112 ? -11.568 5.286 15.496 1.00 92.94 112 ILE A CA 1
ATOM 883 C C . ILE A 1 112 ? -12.340 4.359 14.542 1.00 92.94 112 ILE A C 1
ATOM 885 O O . ILE A 1 112 ? -13.355 3.762 14.914 1.00 92.94 112 ILE A O 1
ATOM 889 N N . TYR A 1 113 ? -11.858 4.216 13.303 1.00 92.44 113 TYR A N 1
ATOM 890 C CA . TYR A 1 113 ? -12.475 3.388 12.260 1.00 92.44 113 TYR A CA 1
ATOM 891 C C . TYR A 1 113 ? -11.443 2.514 11.538 1.00 92.44 113 TYR A C 1
ATOM 893 O O . TYR A 1 113 ? -10.350 2.982 11.229 1.00 92.44 113 TYR A O 1
ATOM 901 N N . CYS A 1 114 ? -11.797 1.264 11.213 1.00 91.31 114 CYS A N 1
ATOM 902 C CA . CYS A 1 114 ? -10.977 0.411 10.347 1.00 91.31 114 CYS A CA 1
ATOM 903 C C . CYS A 1 114 ? -10.923 0.966 8.914 1.00 91.31 114 CYS A C 1
ATOM 905 O O . CYS A 1 114 ? -11.777 1.760 8.515 1.00 91.31 114 CYS A O 1
ATOM 907 N N . TYR A 1 115 ? -9.935 0.523 8.135 1.00 88.88 115 TYR A N 1
ATOM 908 C CA . TYR A 1 115 ? -9.665 1.006 6.775 1.00 88.88 115 TYR A CA 1
ATOM 909 C C . TYR A 1 115 ? -10.912 1.015 5.866 1.00 88.88 115 TYR A C 1
ATOM 911 O O . TYR A 1 115 ? -11.211 2.028 5.233 1.00 88.88 115 TYR A O 1
ATOM 919 N N . ASP A 1 116 ? -11.700 -0.065 5.890 1.00 90.12 116 ASP A N 1
ATOM 920 C CA . ASP A 1 116 ? -12.974 -0.197 5.164 1.00 90.12 116 ASP A CA 1
ATOM 921 C C . ASP A 1 116 ? -13.938 0.961 5.488 1.00 90.12 116 ASP A C 1
ATOM 923 O O . ASP A 1 116 ? -14.492 1.619 4.606 1.00 90.12 116 ASP A O 1
ATOM 927 N N . HIS A 1 117 ? -14.101 1.253 6.781 1.00 90.25 117 HIS A N 1
ATOM 928 C CA . HIS A 1 117 ? -15.020 2.270 7.279 1.00 90.25 117 HIS A CA 1
ATOM 929 C C . HIS A 1 117 ? -14.475 3.697 7.188 1.00 90.25 117 HIS A C 1
ATOM 931 O O . HIS A 1 117 ? -15.279 4.626 7.164 1.00 90.25 117 HIS A O 1
ATOM 937 N N . GLN A 1 118 ? -13.157 3.889 7.073 1.00 87.69 118 GLN A N 1
ATOM 938 C CA . GLN A 1 118 ? -12.574 5.188 6.717 1.00 87.69 118 GLN A CA 1
ATOM 939 C C . GLN A 1 118 ? -12.915 5.572 5.274 1.00 87.69 118 GLN A C 1
ATOM 941 O O . GLN A 1 118 ? -13.315 6.707 5.019 1.00 87.69 118 GLN A O 1
ATOM 946 N N . ARG A 1 119 ? -12.812 4.619 4.334 1.00 85.50 119 ARG A N 1
ATOM 947 C CA . ARG A 1 119 ? -13.137 4.831 2.910 1.00 85.50 119 ARG A CA 1
ATOM 948 C C . ARG A 1 119 ? -14.624 5.127 2.684 1.00 85.50 119 ARG A C 1
ATOM 950 O O . ARG A 1 119 ? -14.959 5.910 1.806 1.00 85.50 119 ARG A O 1
ATOM 957 N N . LEU A 1 120 ? -15.498 4.561 3.519 1.00 78.31 120 LEU A N 1
ATOM 958 C CA . LEU A 1 120 ? -16.945 4.841 3.562 1.00 78.31 120 LEU A CA 1
ATOM 959 C C . LEU A 1 120 ? -17.311 6.148 4.308 1.00 78.31 120 LEU A C 1
ATOM 961 O O . LEU A 1 120 ? -18.490 6.436 4.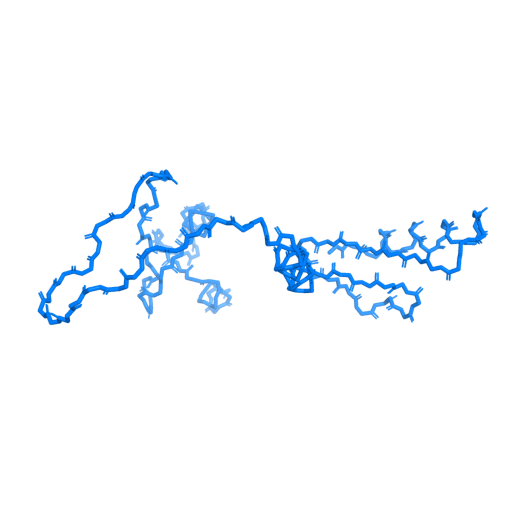502 1.00 78.31 120 LEU A O 1
ATOM 965 N N . LYS A 1 121 ? -16.309 6.915 4.753 1.00 66.69 121 LYS A N 1
ATOM 966 C CA . LYS A 1 121 ? -16.395 8.215 5.447 1.00 66.69 121 LYS A CA 1
ATOM 967 C C . LYS A 1 121 ? -15.615 9.293 4.663 1.00 66.69 121 LYS A C 1
ATOM 969 O O . LYS A 1 121 ? -14.940 10.145 5.253 1.00 66.69 121 LYS A O 1
ATOM 974 N N . ASN A 1 122 ? -15.631 9.190 3.331 1.00 53.62 122 ASN A N 1
ATOM 975 C CA . ASN A 1 122 ? -15.154 10.217 2.395 1.00 53.62 122 ASN A CA 1
ATOM 976 C C . ASN A 1 122 ? -16.181 11.342 2.259 1.00 53.62 122 ASN A C 1
ATOM 978 O O . ASN A 1 122 ? -17.379 11.005 2.170 1.00 53.62 122 ASN A O 1
#